Protein AF-A0A016WVK8-F1 (afdb_monomer)

Nearest PDB structures (foldseek):
  2pe4-assembly1_A  TM=9.514E-01  e=2.957E-09  Homo sapiens
  1fcq-assembly1_A  TM=9.866E-01  e=2.660E-08  Apis mellifera
  1fcv-assembly1_A  TM=9.858E-01  e=4.031E-08  Apis mellifera
  2j88-assembly1_A  TM=9.677E-01  e=5.424E-08  Apis mellifera
  2atm-assembly1_A  TM=8.655E-01  e=2.507E-08  Vespula vulgaris

Sequence (133 aa):
MRKTLSILISQHFKNISIYNHLVVVGKQIKEAITDGNFNGIAVIDIEQWRPLYEMNWGEKIVYKKQSVILAQSKYPNLSREEIAAIAEKEFNEASKAFFTKTLEKAIELRPKAHWGLYDFPFCNAGAGNYGGD

Solvent-accessible surface area (backbone atoms only — not comparable to full-atom values): 7824 Å² total; per-residue (Å²): 114,78,48,77,43,72,59,79,67,71,95,59,98,56,96,69,54,66,67,61,51,50,54,52,50,55,51,53,48,50,70,76,48,69,58,62,76,40,61,34,46,35,34,42,39,69,77,83,64,53,68,44,54,87,69,25,52,75,90,32,34,60,57,53,54,50,34,35,53,52,33,38,73,76,44,75,86,60,54,71,68,58,28,48,53,46,17,42,51,53,46,32,53,54,34,48,51,51,56,50,53,49,52,51,53,49,39,72,63,26,69,57,34,47,74,45,54,60,74,64,85,74,74,76,86,44,78,90,49,102,71,71,130

Secondary structure (DSSP, 8-state):
--EEEE----S--S---HHHHHHHHHHHHHHH---TT--SEEEEE--SS-SSGGG--GGGHHHHHHHHHHHHHH-TTS-HHHHHHHHHHHHHHHHHHHHHHHHHHHHHH-TTSEEEETT-S---TTTTSS---

Structure (mmCIF, N/CA/C/O backbone):
data_AF-A0A016WVK8-F1
#
_entry.id   AF-A0A016WVK8-F1
#
loop_
_atom_site.group_PDB
_atom_site.id
_atom_site.type_symbol
_atom_site.label_atom_id
_atom_site.label_alt_id
_atom_site.label_comp_id
_atom_site.label_asym_id
_atom_site.label_entity_id
_atom_site.label_seq_id
_atom_site.pdbx_PDB_ins_code
_atom_site.Cartn_x
_atom_site.Cartn_y
_atom_site.Cartn_z
_atom_site.occupancy
_atom_site.B_iso_or_equiv
_atom_site.auth_seq_id
_atom_site.auth_comp_id
_atom_site.auth_asym_id
_atom_site.auth_atom_id
_atom_site.pdbx_PDB_model_num
ATOM 1 N N . MET A 1 1 ? 9.803 5.750 -23.379 1.00 61.19 1 MET A N 1
ATOM 2 C CA . MET A 1 1 ? 8.334 5.558 -23.483 1.00 61.19 1 MET A CA 1
ATOM 3 C C . MET A 1 1 ? 7.776 5.207 -22.105 1.00 61.19 1 MET A C 1
ATOM 5 O O . MET A 1 1 ? 8.448 4.480 -21.383 1.00 61.19 1 MET A O 1
ATOM 9 N N . ARG A 1 2 ? 6.607 5.744 -21.724 1.00 72.50 2 ARG A N 1
ATOM 10 C CA . ARG A 1 2 ? 5.920 5.480 -20.440 1.00 72.50 2 ARG A CA 1
ATOM 11 C C . ARG A 1 2 ? 5.168 4.146 -20.501 1.00 72.50 2 ARG A C 1
ATOM 13 O O . ARG A 1 2 ? 4.583 3.831 -21.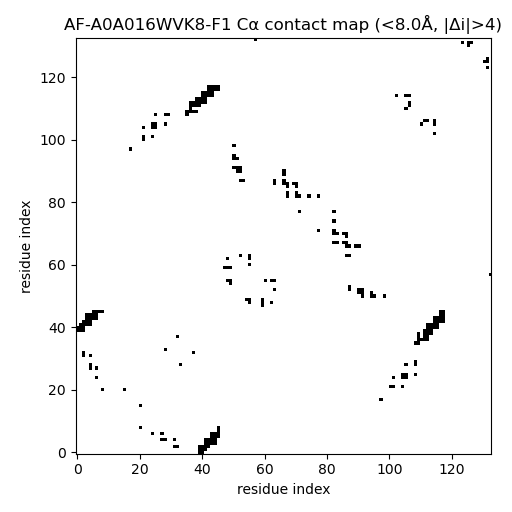535 1.00 72.50 2 ARG A O 1
ATOM 20 N N . LYS A 1 3 ? 5.164 3.387 -19.406 1.00 77.75 3 LYS A N 1
ATOM 21 C CA . LYS A 1 3 ? 4.312 2.206 -19.211 1.00 77.75 3 LYS A CA 1
ATOM 22 C C . LYS A 1 3 ? 3.452 2.427 -17.966 1.00 77.75 3 LYS A C 1
ATOM 24 O O . LYS A 1 3 ? 3.963 2.844 -16.932 1.00 77.75 3 LYS A O 1
ATOM 29 N N . THR A 1 4 ? 2.156 2.172 -18.070 1.00 71.44 4 THR A N 1
ATOM 30 C CA . THR A 1 4 ? 1.229 2.240 -16.933 1.00 71.44 4 THR A CA 1
ATOM 31 C C . THR A 1 4 ? 0.769 0.828 -16.617 1.00 71.44 4 THR A C 1
ATOM 33 O O . THR A 1 4 ? 0.445 0.074 -17.535 1.00 71.44 4 THR A O 1
ATOM 36 N N . LEU A 1 5 ? 0.772 0.474 -15.336 1.00 71.19 5 LEU A N 1
ATOM 37 C CA . LEU A 1 5 ? 0.257 -0.785 -14.833 1.00 71.19 5 LEU A CA 1
ATOM 38 C C . LEU A 1 5 ? -0.827 -0.489 -13.797 1.00 71.19 5 LEU A C 1
ATOM 40 O O . LEU A 1 5 ? -0.524 -0.127 -12.660 1.00 71.19 5 LEU A O 1
ATOM 44 N N . SER A 1 6 ? -2.081 -0.706 -14.181 1.00 68.25 6 SER A N 1
ATOM 45 C CA . SER A 1 6 ? -3.163 -0.822 -13.209 1.00 68.25 6 SER A CA 1
ATOM 46 C C . SER A 1 6 ? -3.029 -2.175 -12.531 1.00 68.25 6 SER A C 1
ATOM 48 O O . SER A 1 6 ? -3.189 -3.228 -13.156 1.00 68.25 6 SER A O 1
ATOM 50 N N . ILE A 1 7 ? -2.661 -2.149 -11.251 1.00 60.72 7 ILE A N 1
ATOM 51 C CA . ILE A 1 7 ? -2.596 -3.366 -10.455 1.00 60.72 7 ILE A CA 1
ATOM 52 C C . ILE A 1 7 ? -4.038 -3.708 -10.117 1.00 60.72 7 ILE A C 1
ATOM 54 O O . ILE A 1 7 ? -4.653 -3.127 -9.224 1.00 60.72 7 ILE A O 1
ATOM 58 N N . LEU A 1 8 ? -4.594 -4.662 -10.860 1.00 52.03 8 LEU A N 1
ATOM 59 C CA . LEU A 1 8 ? -5.876 -5.260 -10.521 1.00 52.03 8 LEU A CA 1
ATOM 60 C C . LEU A 1 8 ? -5.676 -6.107 -9.264 1.00 52.03 8 LEU A C 1
ATOM 62 O O . LEU A 1 8 ? -5.411 -7.308 -9.333 1.00 52.03 8 LEU A O 1
ATOM 66 N N . ILE A 1 9 ? -5.788 -5.462 -8.105 1.00 52.59 9 ILE A N 1
ATOM 67 C CA . ILE A 1 9 ? -6.073 -6.146 -6.852 1.00 52.59 9 ILE A CA 1
ATOM 68 C C . ILE A 1 9 ? -7.444 -6.779 -7.075 1.00 52.59 9 ILE A C 1
ATOM 70 O O . ILE A 1 9 ? -8.420 -6.065 -7.308 1.00 52.59 9 ILE A O 1
ATOM 74 N N . SER A 1 10 ? -7.510 -8.114 -7.090 1.00 40.28 10 SER A N 1
ATOM 75 C CA . SER A 1 10 ? -8.773 -8.861 -7.139 1.00 40.28 10 SER A CA 1
ATOM 76 C C . SER A 1 10 ? -9.795 -8.151 -6.243 1.00 40.28 10 SER A C 1
ATOM 78 O O . SER A 1 10 ? -9.507 -7.930 -5.067 1.00 40.28 10 SER A O 1
ATOM 80 N N . GLN A 1 11 ? -10.942 -7.776 -6.818 1.00 36.34 11 GLN A N 1
ATOM 81 C CA . GLN A 1 11 ? -11.965 -6.836 -6.321 1.00 36.34 11 GLN A CA 1
ATOM 82 C C . GLN A 1 11 ? -12.667 -7.240 -5.008 1.00 36.34 11 GLN A C 1
ATOM 84 O O . GLN A 1 11 ? -13.791 -6.831 -4.721 1.00 36.34 11 GLN A O 1
ATOM 89 N N . HIS A 1 12 ? -12.047 -8.075 -4.188 1.00 37.44 12 HIS A N 1
ATOM 90 C CA . HIS A 1 12 ? -12.607 -8.578 -2.954 1.00 37.44 12 HIS A CA 1
ATOM 91 C C . HIS A 1 12 ? -11.669 -8.205 -1.820 1.00 37.44 12 HIS A C 1
ATOM 93 O O . HIS A 1 12 ? -10.587 -8.771 -1.679 1.00 37.44 12 HIS A O 1
ATOM 99 N N . PHE A 1 13 ? -12.121 -7.246 -1.009 1.00 43.56 13 PHE A N 1
ATOM 100 C CA . PHE A 1 13 ? -11.557 -6.889 0.289 1.00 43.56 13 PHE A CA 1
ATOM 101 C C . PHE A 1 13 ? -11.691 -8.080 1.250 1.00 43.56 13 PHE A C 1
ATOM 103 O O . PHE A 1 13 ? -12.515 -8.108 2.159 1.00 43.56 13 PHE A O 1
ATOM 110 N N . LYS A 1 14 ? -10.930 -9.136 0.983 1.00 46.03 14 LYS A N 1
ATOM 111 C CA . LYS A 1 14 ? -10.639 -10.204 1.927 1.00 46.03 14 LYS A CA 1
ATOM 112 C C . LYS A 1 14 ? -9.215 -9.984 2.407 1.00 46.03 14 LYS A C 1
ATOM 114 O O . LYS A 1 14 ? -8.417 -9.357 1.719 1.00 46.03 14 LYS A O 1
ATOM 119 N N . ASN A 1 15 ? -8.926 -10.485 3.598 1.00 62.47 15 ASN A N 1
ATOM 120 C CA . ASN A 1 15 ? -7.620 -10.464 4.244 1.00 62.47 15 ASN A CA 1
ATOM 121 C C . ASN A 1 15 ? -6.607 -11.248 3.372 1.00 62.47 15 ASN A C 1
ATOM 123 O O . ASN A 1 15 ? -6.352 -12.431 3.596 1.00 62.47 15 ASN A O 1
ATOM 127 N N . ILE A 1 16 ? -6.155 -10.644 2.269 1.00 67.25 16 ILE A N 1
ATOM 128 C CA . ILE A 1 16 ? -5.319 -11.281 1.254 1.00 67.25 16 ILE A CA 1
ATOM 129 C C . ILE A 1 16 ? -3.906 -11.341 1.813 1.00 67.25 16 ILE A C 1
ATOM 131 O O . ILE A 1 16 ? -3.327 -10.330 2.205 1.00 67.25 16 ILE A O 1
ATOM 135 N N . SER A 1 17 ? -3.336 -12.543 1.820 1.00 85.44 17 SER A N 1
ATOM 136 C CA . SER A 1 17 ? -1.926 -12.725 2.140 1.00 85.44 17 SER A CA 1
ATOM 137 C C . SER A 1 17 ? -1.066 -11.869 1.211 1.00 85.44 17 SER A C 1
ATOM 139 O O . SER A 1 17 ? -1.156 -11.992 -0.016 1.00 85.44 17 SER A O 1
ATOM 141 N N . ILE A 1 18 ? -0.189 -11.052 1.799 1.00 88.69 18 ILE A N 1
ATOM 142 C CA . ILE A 1 18 ? 0.769 -10.231 1.053 1.00 88.69 18 ILE A CA 1
ATOM 143 C C . ILE A 1 18 ? 1.606 -11.080 0.087 1.00 88.69 18 ILE A C 1
ATOM 145 O O . ILE A 1 18 ? 1.904 -10.642 -1.016 1.00 88.69 18 ILE A O 1
ATOM 149 N N . TYR A 1 19 ? 1.911 -12.330 0.444 1.00 91.19 19 TYR A N 1
ATOM 150 C CA . TYR A 1 19 ? 2.626 -13.254 -0.432 1.00 91.19 19 TYR A CA 1
ATOM 151 C C . TYR A 1 19 ? 1.873 -13.501 -1.748 1.00 91.19 19 TYR A C 1
ATOM 153 O O . TYR A 1 19 ? 2.439 -13.324 -2.826 1.00 91.19 19 TYR A O 1
ATOM 161 N N . ASN A 1 20 ? 0.583 -13.843 -1.670 1.00 90.19 20 ASN A N 1
ATOM 162 C CA . ASN A 1 20 ? -0.239 -14.113 -2.854 1.00 90.19 20 ASN A CA 1
ATOM 163 C C . ASN A 1 20 ? -0.380 -12.864 -3.728 1.00 90.19 20 ASN A C 1
ATOM 165 O O . ASN A 1 20 ? -0.289 -12.952 -4.952 1.00 90.19 20 ASN A O 1
ATOM 169 N N . HIS A 1 21 ? -0.549 -11.699 -3.098 1.00 89.44 21 HIS A N 1
ATOM 170 C CA . HIS A 1 21 ? -0.556 -10.416 -3.796 1.00 89.44 21 HIS A CA 1
ATOM 171 C C . HIS A 1 21 ? 0.736 -10.198 -4.594 1.00 89.44 21 HIS A C 1
ATOM 173 O O . HIS A 1 21 ? 0.684 -9.945 -5.795 1.00 89.44 21 HIS A O 1
ATOM 179 N N . LEU A 1 22 ? 1.903 -10.381 -3.970 1.00 93.38 22 LEU A N 1
ATOM 180 C CA . LEU A 1 22 ? 3.194 -10.178 -4.636 1.00 93.38 22 LEU A CA 1
ATOM 181 C C . LEU A 1 22 ? 3.450 -11.168 -5.780 1.00 93.38 22 LEU A C 1
ATOM 183 O O . LEU A 1 22 ? 4.123 -10.809 -6.748 1.00 93.38 22 LEU A O 1
ATOM 187 N N . VAL A 1 23 ? 2.905 -12.388 -5.708 1.00 94.19 23 VAL A N 1
ATOM 188 C CA . VAL A 1 23 ? 2.938 -13.344 -6.828 1.00 94.19 23 VAL A CA 1
ATOM 189 C C . VAL A 1 23 ? 2.156 -12.797 -8.025 1.00 94.19 23 VAL A C 1
ATOM 191 O O . VAL A 1 23 ? 2.673 -12.795 -9.145 1.00 94.19 23 VAL A O 1
ATOM 194 N N . VAL A 1 24 ? 0.942 -12.286 -7.796 1.00 92.19 24 VAL A N 1
ATOM 195 C CA . VAL A 1 24 ? 0.095 -11.708 -8.853 1.00 92.19 24 VAL A CA 1
ATOM 196 C C . VAL A 1 24 ? 0.730 -10.449 -9.439 1.00 92.19 24 VAL A C 1
ATOM 198 O O . VAL A 1 24 ? 0.875 -10.357 -10.657 1.00 92.19 24 VAL A O 1
ATOM 201 N N . VAL A 1 25 ? 1.187 -9.523 -8.593 1.00 92.75 25 VAL A N 1
ATOM 202 C CA . VAL A 1 25 ? 1.891 -8.305 -9.027 1.00 92.75 25 VAL A CA 1
ATOM 203 C C . VAL A 1 25 ? 3.129 -8.652 -9.843 1.00 92.75 25 VAL A C 1
ATOM 205 O O . VAL A 1 25 ? 3.351 -8.089 -10.913 1.00 92.75 25 VAL A O 1
ATOM 208 N N . GLY A 1 26 ? 3.926 -9.619 -9.381 1.00 95.75 26 GLY A N 1
ATOM 209 C CA . GLY A 1 26 ? 5.125 -10.041 -10.094 1.00 95.75 26 GLY A CA 1
ATOM 210 C C . GLY A 1 26 ? 4.823 -10.597 -11.486 1.00 95.75 26 GLY A C 1
ATOM 211 O O . GLY A 1 26 ? 5.577 -10.334 -12.425 1.00 95.75 26 GLY A O 1
ATOM 212 N N . LYS A 1 27 ? 3.711 -11.325 -11.642 1.00 95.19 27 LYS A N 1
ATOM 213 C CA . LYS A 1 27 ? 3.222 -11.787 -12.948 1.00 95.19 27 LYS A CA 1
ATOM 214 C C . LYS A 1 27 ? 2.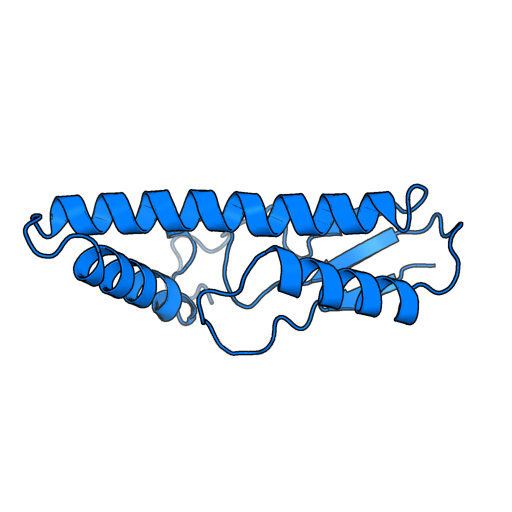789 -10.607 -13.827 1.00 95.19 27 LYS A C 1
ATOM 216 O O . LYS A 1 27 ? 3.307 -10.470 -14.932 1.00 95.19 27 LYS A O 1
ATOM 221 N N . GLN A 1 28 ? 1.938 -9.721 -13.310 1.00 94.12 28 GLN A N 1
ATOM 222 C CA . GLN A 1 28 ? 1.427 -8.551 -14.037 1.00 94.12 28 GLN A CA 1
ATOM 223 C C . GLN A 1 28 ? 2.552 -7.629 -14.539 1.00 94.12 28 GLN A C 1
ATOM 225 O O . GLN A 1 28 ? 2.529 -7.185 -15.685 1.00 94.12 28 GLN A O 1
ATOM 230 N N . ILE A 1 29 ? 3.585 -7.385 -13.723 1.00 95.31 29 ILE A N 1
ATOM 231 C CA . ILE A 1 29 ? 4.747 -6.572 -14.122 1.00 95.31 29 ILE A CA 1
ATOM 232 C C . ILE A 1 29 ? 5.519 -7.231 -15.267 1.00 95.31 29 ILE A C 1
ATOM 234 O O . ILE A 1 29 ? 5.902 -6.552 -16.221 1.00 95.31 29 ILE A O 1
ATOM 238 N N . LYS A 1 30 ? 5.751 -8.548 -15.188 1.00 96.00 30 LYS A N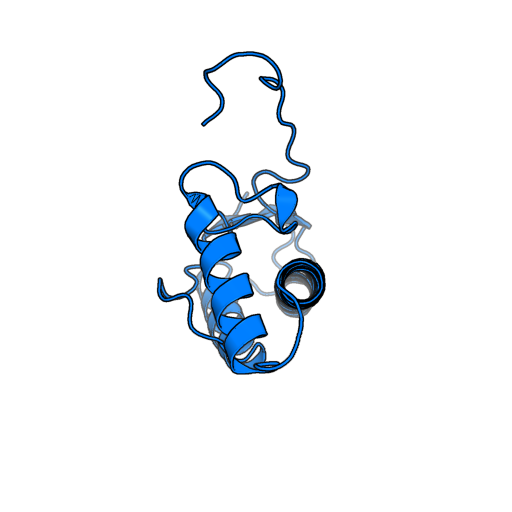 1
ATOM 239 C CA . LYS A 1 30 ? 6.468 -9.290 -16.235 1.00 96.00 30 LYS A CA 1
ATOM 240 C C . LYS A 1 30 ? 5.710 -9.292 -17.562 1.00 96.00 30 LYS A C 1
ATOM 242 O O . LYS A 1 30 ? 6.351 -9.222 -18.606 1.00 96.00 30 LYS A O 1
ATOM 247 N N . GLU A 1 31 ? 4.382 -9.340 -17.509 1.00 94.31 31 GLU A N 1
ATOM 248 C CA . GLU A 1 31 ? 3.508 -9.292 -18.684 1.00 94.31 31 GLU A CA 1
ATOM 249 C C . GLU A 1 31 ? 3.445 -7.886 -19.302 1.00 94.31 31 GLU A C 1
ATOM 251 O O . GLU A 1 31 ? 3.566 -7.741 -20.516 1.00 94.31 31 GLU A O 1
ATOM 256 N N . ALA A 1 32 ? 3.315 -6.835 -18.487 1.00 93.88 32 ALA A N 1
ATOM 257 C CA . ALA A 1 32 ? 3.169 -5.463 -18.984 1.00 93.88 32 ALA A CA 1
ATOM 258 C C . ALA A 1 32 ? 4.490 -4.818 -19.442 1.00 93.88 32 ALA A C 1
ATOM 260 O O . ALA A 1 32 ? 4.514 -4.008 -20.378 1.00 93.88 32 ALA A O 1
ATOM 261 N N . ILE A 1 33 ? 5.597 -5.154 -18.773 1.00 94.81 33 ILE A N 1
ATOM 262 C CA . ILE A 1 33 ? 6.934 -4.618 -19.040 1.00 94.81 33 ILE A CA 1
ATOM 263 C C . ILE A 1 33 ? 7.845 -5.796 -19.369 1.00 94.81 33 ILE A C 1
ATOM 265 O O . ILE A 1 33 ? 8.623 -6.232 -18.532 1.00 94.81 33 ILE A O 1
ATOM 269 N N . THR A 1 34 ? 7.750 -6.347 -20.574 1.00 95.56 34 THR A N 1
ATOM 270 C CA . THR A 1 34 ? 8.498 -7.559 -20.960 1.00 95.56 34 THR A CA 1
ATOM 271 C C . THR A 1 34 ? 10.019 -7.368 -20.956 1.00 95.56 34 THR A C 1
ATOM 273 O O . THR A 1 34 ? 10.750 -8.301 -20.630 1.00 95.56 34 THR A O 1
ATOM 276 N N . ASP A 1 35 ? 10.501 -6.156 -21.243 1.00 96.25 35 ASP A N 1
ATOM 277 C CA . ASP A 1 35 ? 11.922 -5.810 -21.174 1.00 96.25 35 ASP A CA 1
ATOM 278 C C . ASP A 1 35 ? 12.407 -5.707 -19.717 1.00 96.25 35 ASP A C 1
ATOM 280 O O . ASP A 1 35 ? 12.029 -4.798 -18.974 1.00 96.25 35 ASP A O 1
ATOM 284 N N . GLY A 1 36 ? 13.283 -6.631 -19.311 1.00 95.81 36 GLY A N 1
ATOM 285 C CA . GLY A 1 36 ? 13.917 -6.627 -17.989 1.00 95.81 36 GLY A CA 1
ATOM 286 C C . GLY A 1 36 ? 14.863 -5.443 -17.748 1.00 95.81 36 GLY A C 1
ATOM 287 O O . GLY A 1 36 ? 15.117 -5.096 -16.598 1.00 95.81 36 GLY A O 1
ATOM 288 N N . ASN A 1 37 ? 15.351 -4.797 -18.811 1.00 96.75 37 ASN A N 1
ATOM 289 C CA . ASN A 1 37 ? 16.222 -3.622 -18.756 1.00 96.75 37 ASN A CA 1
ATOM 290 C C . ASN A 1 37 ? 15.471 -2.295 -18.911 1.00 96.75 37 ASN A C 1
ATOM 292 O O . ASN A 1 37 ? 16.123 -1.253 -19.021 1.00 96.75 37 ASN A O 1
ATOM 296 N N . PHE A 1 38 ? 14.134 -2.320 -18.893 1.00 97.12 38 PHE A N 1
ATOM 297 C CA . PHE A 1 38 ? 13.309 -1.128 -19.043 1.00 97.12 38 PHE A CA 1
ATOM 298 C C . PHE A 1 38 ? 13.763 -0.010 -18.093 1.00 97.12 38 PHE A C 1
ATOM 300 O O . PHE A 1 38 ? 13.798 -0.191 -16.876 1.00 97.12 38 PHE A O 1
ATOM 307 N N . ASN A 1 39 ? 14.096 1.146 -18.669 1.00 97.31 39 ASN A N 1
ATOM 308 C CA . ASN A 1 39 ? 14.602 2.329 -17.969 1.00 97.31 39 ASN A CA 1
ATOM 309 C C . ASN A 1 39 ? 13.676 3.552 -18.103 1.00 97.31 39 ASN A C 1
ATOM 311 O O . ASN A 1 39 ? 14.089 4.691 -17.904 1.00 97.31 39 ASN A O 1
ATOM 315 N N . GLY A 1 40 ? 12.425 3.324 -18.507 1.00 95.50 40 GLY A N 1
ATOM 316 C CA . GLY A 1 40 ? 11.418 4.372 -18.624 1.00 95.50 40 GLY A CA 1
ATOM 317 C C . GLY A 1 40 ? 10.636 4.590 -17.330 1.00 95.50 40 GLY A C 1
ATOM 318 O O . GLY A 1 40 ? 10.911 3.994 -16.290 1.00 95.50 40 GLY A O 1
ATOM 319 N N . ILE A 1 41 ? 9.610 5.434 -17.422 1.00 96.38 41 ILE A N 1
ATOM 320 C CA . ILE A 1 41 ? 8.665 5.686 -16.330 1.00 96.38 41 ILE A CA 1
ATOM 321 C C . ILE A 1 41 ? 7.648 4.545 -16.274 1.00 96.38 41 ILE A C 1
ATOM 323 O O . ILE A 1 41 ? 7.000 4.250 -17.288 1.00 96.38 41 ILE A O 1
ATOM 327 N N . ALA A 1 42 ? 7.496 3.950 -15.094 1.00 95.56 42 ALA A N 1
ATOM 328 C CA . ALA A 1 42 ? 6.497 2.939 -14.789 1.00 95.56 42 ALA A CA 1
ATOM 329 C C . ALA A 1 42 ? 5.581 3.434 -13.662 1.00 95.56 42 ALA A C 1
ATOM 331 O O . ALA A 1 42 ? 6.052 3.847 -12.604 1.00 95.56 42 ALA A O 1
ATOM 332 N N . VAL A 1 43 ? 4.269 3.413 -13.891 1.00 94.81 43 VAL A N 1
ATOM 333 C CA . VAL A 1 43 ? 3.284 3.908 -12.917 1.00 94.81 43 VAL A CA 1
ATOM 334 C C . VAL A 1 43 ? 2.453 2.747 -12.394 1.00 94.81 43 VAL A C 1
ATOM 336 O O . VAL A 1 43 ? 1.857 2.027 -13.193 1.00 94.81 43 VAL A O 1
ATOM 339 N N . ILE A 1 44 ? 2.431 2.584 -11.072 1.00 93.25 44 ILE A N 1
ATOM 340 C CA . ILE A 1 44 ? 1.528 1.686 -10.356 1.00 93.25 44 ILE A CA 1
ATOM 341 C C . ILE A 1 44 ? 0.267 2.463 -10.009 1.00 93.25 44 ILE A C 1
ATOM 343 O O . ILE A 1 44 ? 0.330 3.522 -9.388 1.00 93.25 44 ILE A O 1
ATOM 347 N N . ASP A 1 45 ? -0.866 1.906 -10.391 1.00 91.50 45 ASP A N 1
ATOM 348 C CA . ASP A 1 45 ? -2.166 2.529 -10.226 1.00 91.50 45 ASP A CA 1
ATOM 349 C C . ASP A 1 45 ? -3.040 1.657 -9.304 1.00 91.50 45 ASP A C 1
ATOM 351 O O . ASP A 1 45 ? -3.437 0.544 -9.667 1.00 91.50 45 ASP A O 1
ATOM 355 N N . ILE A 1 46 ? -3.195 2.118 -8.052 1.00 89.19 46 ILE A N 1
ATOM 356 C CA . ILE A 1 46 ? -3.941 1.479 -6.954 1.00 89.19 46 ILE A CA 1
ATOM 357 C C . ILE A 1 46 ? -4.913 2.522 -6.398 1.00 89.19 46 ILE A C 1
ATOM 359 O O . ILE A 1 46 ? -4.525 3.379 -5.606 1.00 89.19 46 ILE A O 1
ATOM 363 N N . GLU A 1 47 ? -6.178 2.428 -6.794 1.00 88.50 47 GLU A N 1
ATOM 364 C CA . GLU A 1 47 ? -7.183 3.461 -6.503 1.00 88.50 47 GLU A CA 1
ATOM 365 C C . GLU A 1 47 ? -8.315 2.969 -5.609 1.00 88.50 47 GLU A C 1
ATOM 367 O O . GLU A 1 47 ? -9.149 3.758 -5.173 1.00 88.50 47 GLU A O 1
ATOM 372 N N . GLN A 1 48 ? -8.397 1.665 -5.336 1.00 87.69 48 GLN A N 1
ATOM 373 C CA . GLN A 1 48 ? -9.533 1.078 -4.628 1.00 87.69 48 GLN A CA 1
ATOM 374 C C . GLN A 1 48 ? -9.678 1.709 -3.236 1.00 87.69 48 GLN A C 1
ATOM 376 O O . GLN A 1 48 ? -10.762 2.173 -2.882 1.00 87.69 48 GLN A O 1
ATOM 381 N N . TRP A 1 49 ? -8.570 1.843 -2.507 1.00 90.06 49 TRP A N 1
ATOM 382 C CA . TRP A 1 49 ? -8.497 2.416 -1.164 1.00 90.06 49 TRP A CA 1
ATOM 383 C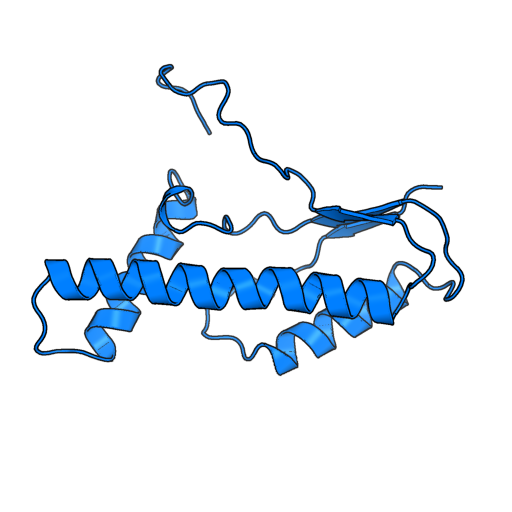 C . TRP A 1 49 ? -7.237 3.287 -1.005 1.00 90.06 49 TRP A C 1
ATOM 385 O O . TRP A 1 49 ? -6.275 3.136 -1.756 1.00 90.06 49 TRP A O 1
ATOM 395 N N . ARG A 1 50 ? -7.243 4.220 -0.043 1.00 91.50 50 ARG A N 1
ATOM 396 C CA . ARG A 1 50 ? -6.133 5.162 0.202 1.00 91.50 50 ARG A CA 1
ATOM 397 C C . ARG A 1 50 ? -5.207 4.683 1.328 1.00 91.50 50 ARG A C 1
ATOM 399 O O . ARG A 1 50 ? -5.713 4.125 2.301 1.00 91.50 50 ARG A O 1
ATOM 406 N N . PRO A 1 51 ? -3.888 4.960 1.275 1.00 91.38 51 PRO A N 1
ATOM 407 C CA . PRO A 1 51 ? -2.919 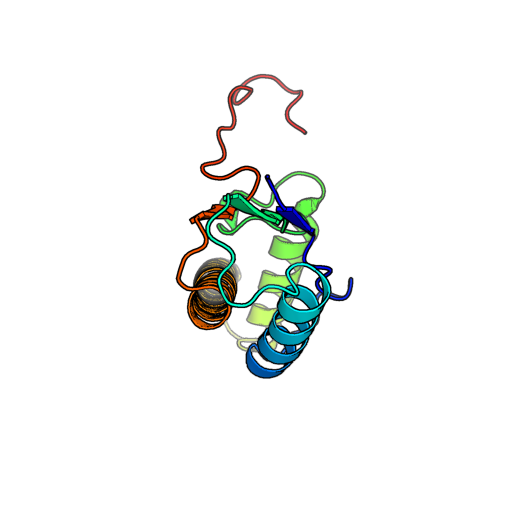4.426 2.227 1.00 91.38 51 PRO A CA 1
ATOM 408 C C . PRO A 1 51 ? -3.181 4.751 3.696 1.00 91.38 51 PRO A C 1
ATOM 410 O O . PRO A 1 51 ? -2.796 3.970 4.563 1.00 91.38 51 PRO A O 1
ATOM 413 N N . LEU A 1 52 ? -3.807 5.890 3.988 1.00 94.56 52 LEU A N 1
ATOM 414 C CA . LEU A 1 52 ? -4.136 6.284 5.352 1.00 94.56 52 LEU A CA 1
ATOM 415 C C . LEU A 1 52 ? -5.620 6.064 5.619 1.00 94.56 52 LEU A C 1
ATOM 417 O O . LEU A 1 52 ? -6.470 6.501 4.842 1.00 94.56 52 LEU A O 1
ATOM 421 N N . TYR A 1 53 ? -5.922 5.427 6.746 1.00 95.31 53 TYR A N 1
ATOM 422 C CA . TYR A 1 53 ? -7.272 5.132 7.219 1.00 95.31 53 TYR A CA 1
ATOM 423 C C . TYR A 1 53 ? -8.188 6.359 7.145 1.00 95.31 53 TYR A C 1
ATOM 425 O O . TYR A 1 53 ? -9.279 6.288 6.579 1.00 95.31 53 TYR A O 1
ATOM 433 N N . GLU A 1 54 ? -7.707 7.512 7.611 1.00 94.69 54 GLU A N 1
ATOM 434 C CA . GLU A 1 54 ? -8.473 8.760 7.627 1.00 94.69 54 GLU A CA 1
ATOM 435 C C . GLU A 1 54 ? -8.823 9.310 6.240 1.00 94.69 54 GLU A C 1
ATOM 437 O O . GLU A 1 54 ? -9.858 9.947 6.078 1.00 94.69 54 GLU A O 1
ATOM 442 N N . MET A 1 55 ? -8.043 8.986 5.206 1.00 92.75 55 MET A N 1
ATOM 443 C CA . MET A 1 55 ? -8.305 9.446 3.836 1.00 92.75 55 MET A CA 1
ATOM 444 C C . MET A 1 55 ? -9.374 8.606 3.116 1.00 92.75 55 MET A C 1
ATOM 446 O O . MET A 1 55 ? -9.792 8.929 2.001 1.00 92.75 55 MET A O 1
ATOM 450 N N . ASN A 1 56 ? -9.833 7.506 3.717 1.00 93.00 56 ASN A N 1
ATOM 451 C CA . ASN A 1 56 ? -10.851 6.627 3.139 1.00 93.00 56 ASN A CA 1
ATOM 452 C C . ASN A 1 56 ? -12.276 7.136 3.426 1.00 93.00 56 ASN A C 1
ATOM 454 O O . ASN A 1 56 ? -13.098 6.440 4.018 1.00 93.00 56 ASN A O 1
ATOM 458 N N . TRP A 1 57 ? -12.562 8.369 3.016 1.00 90.31 57 TRP A N 1
ATOM 459 C CA . TRP A 1 57 ? -13.892 8.988 3.021 1.00 90.31 57 TRP A CA 1
ATOM 460 C C . TRP A 1 57 ? -14.673 8.721 1.719 1.00 90.31 57 TRP A C 1
ATOM 462 O O . TRP A 1 57 ? -14.187 8.018 0.828 1.00 90.31 57 TRP A O 1
ATOM 472 N N . GLY A 1 58 ? -15.891 9.266 1.611 1.00 89.81 58 GLY A N 1
ATOM 473 C CA . GLY A 1 58 ? -16.762 9.084 0.445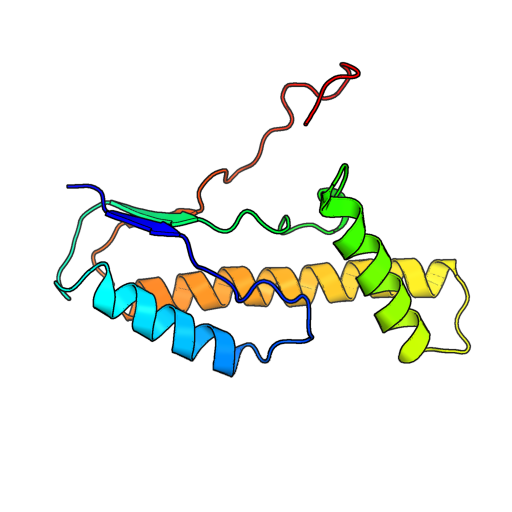 1.00 89.81 58 GLY A CA 1
ATOM 474 C C . GLY A 1 58 ? -17.111 7.611 0.227 1.00 89.81 58 GLY A C 1
ATOM 475 O O . GLY A 1 58 ? -17.376 6.876 1.182 1.00 89.81 58 GLY A O 1
ATOM 476 N N . GLU A 1 59 ? -17.038 7.144 -1.017 1.00 90.31 59 GLU A N 1
ATOM 477 C CA . GLU A 1 59 ? -17.287 5.736 -1.362 1.00 90.31 59 GLU A CA 1
ATOM 478 C C . GLU A 1 59 ? -16.296 4.763 -0.693 1.00 90.31 59 GLU A C 1
ATOM 480 O O . GLU A 1 59 ? -16.609 3.593 -0.463 1.00 90.31 59 GLU A O 1
ATOM 485 N N . LYS A 1 60 ? -15.114 5.248 -0.286 1.00 91.88 60 LYS A N 1
ATOM 486 C CA . LYS A 1 60 ? -14.064 4.444 0.361 1.00 91.88 60 LYS A CA 1
ATOM 487 C C . LYS A 1 60 ? -14.311 4.219 1.858 1.00 91.88 60 LYS A C 1
ATOM 489 O O . LYS A 1 60 ? -13.591 3.444 2.489 1.00 91.88 60 LYS A O 1
ATOM 494 N N . ILE A 1 61 ? -15.381 4.787 2.426 1.00 95.12 61 ILE A N 1
ATOM 495 C CA . ILE A 1 61 ? -15.776 4.582 3.833 1.00 95.12 61 ILE A CA 1
ATOM 496 C C . ILE A 1 61 ? -15.996 3.105 4.187 1.00 95.12 61 ILE A C 1
ATOM 498 O O . ILE A 1 61 ? -15.889 2.712 5.351 1.00 95.12 61 ILE A O 1
ATOM 502 N N . VAL A 1 62 ? -16.288 2.265 3.187 1.00 94.44 62 VAL A N 1
ATOM 503 C CA . VAL A 1 62 ? -16.432 0.814 3.352 1.00 94.44 62 VAL A CA 1
ATOM 504 C C . VAL A 1 62 ? -15.185 0.179 3.971 1.00 94.44 62 VAL A C 1
ATOM 506 O O . VAL A 1 62 ? -15.321 -0.694 4.825 1.00 94.44 62 VAL A O 1
ATOM 509 N N . TYR A 1 63 ? -13.986 0.664 3.639 1.00 93.75 63 TYR A N 1
ATOM 510 C CA . TYR A 1 63 ? -12.736 0.137 4.184 1.00 93.75 63 TYR A CA 1
ATOM 511 C C . TYR A 1 63 ? -12.595 0.450 5.673 1.00 93.75 63 TYR A C 1
ATOM 513 O O . TYR A 1 63 ? -12.243 -0.439 6.445 1.00 93.75 63 TYR A O 1
ATOM 521 N N . LYS A 1 64 ? -12.990 1.658 6.105 1.00 95.88 64 LYS A N 1
ATOM 522 C CA . LYS A 1 64 ? -13.020 2.015 7.533 1.00 95.88 64 LYS A CA 1
ATOM 523 C C . LYS A 1 64 ? -13.983 1.108 8.308 1.00 95.88 64 LYS A C 1
ATOM 525 O O . LYS A 1 64 ? -13.619 0.536 9.333 1.00 95.88 64 LYS A O 1
ATOM 530 N N . LYS A 1 65 ? -15.198 0.908 7.777 1.00 96.31 65 LYS A N 1
ATOM 531 C CA . LYS A 1 65 ? -16.222 0.041 8.394 1.00 96.31 65 LYS A CA 1
ATOM 532 C C . LYS A 1 65 ? -15.744 -1.405 8.534 1.00 96.31 65 LYS A C 1
ATOM 534 O O . LYS A 1 65 ? -15.932 -2.006 9.588 1.00 96.31 65 LYS A O 1
ATOM 539 N N . GLN A 1 66 ? -15.121 -1.957 7.495 1.00 95.38 66 GLN A N 1
ATOM 540 C CA . GLN A 1 66 ? -14.626 -3.333 7.529 1.00 95.38 66 GLN A CA 1
ATOM 541 C C . GLN A 1 66 ? -13.441 -3.507 8.488 1.00 95.38 66 GLN A C 1
ATOM 543 O O . GLN A 1 66 ? -13.389 -4.520 9.183 1.00 95.38 66 GLN A O 1
ATOM 548 N N . SER A 1 67 ? -12.545 -2.521 8.609 1.00 95.62 67 SER A N 1
ATOM 549 C CA . SER A 1 67 ? -11.472 -2.552 9.615 1.00 95.62 67 SER A CA 1
ATOM 550 C C . SER A 1 67 ? -12.021 -2.601 11.043 1.00 95.62 67 SER A C 1
ATOM 552 O O . SER A 1 67 ? -11.533 -3.380 11.857 1.00 95.62 67 SER A O 1
ATOM 554 N N . VAL A 1 68 ? -13.076 -1.832 11.341 1.00 97.25 68 VAL A N 1
ATOM 555 C CA . VAL A 1 68 ? -13.746 -1.856 12.655 1.00 97.25 68 VAL A CA 1
ATOM 556 C C . VAL A 1 68 ? -14.395 -3.214 12.929 1.00 97.25 68 VAL A C 1
ATOM 558 O O . VAL A 1 68 ? -14.212 -3.766 14.011 1.00 97.25 68 VAL A O 1
ATOM 561 N N . ILE A 1 69 ? -15.107 -3.788 11.952 1.00 96.50 69 ILE A N 1
ATOM 562 C CA . ILE A 1 69 ? -15.715 -5.126 12.081 1.00 96.50 69 ILE A CA 1
ATOM 563 C C . ILE A 1 69 ? -14.636 -6.184 12.350 1.00 96.50 69 ILE A C 1
ATOM 565 O O . ILE A 1 69 ? -14.796 -7.030 13.231 1.00 96.50 69 ILE A O 1
ATOM 569 N N . LEU A 1 70 ? -13.519 -6.118 11.620 1.00 94.62 70 LEU A N 1
ATOM 570 C CA . LEU A 1 70 ? -12.398 -7.032 11.804 1.00 94.62 70 LEU A CA 1
ATOM 571 C C . LEU A 1 70 ? -11.779 -6.886 13.201 1.00 94.62 70 LEU A C 1
ATOM 573 O O . LEU A 1 70 ? -11.596 -7.896 13.879 1.00 94.62 70 LEU A O 1
ATOM 577 N N . ALA A 1 71 ? -11.510 -5.661 13.656 1.00 96.25 71 ALA A N 1
ATOM 578 C CA . ALA A 1 71 ? -10.974 -5.406 14.992 1.00 96.25 71 ALA A CA 1
ATOM 579 C C . ALA A 1 71 ? -11.926 -5.918 16.087 1.00 96.25 71 ALA A C 1
ATOM 581 O O . ALA A 1 71 ? -11.495 -6.650 16.975 1.00 96.25 71 ALA A O 1
ATOM 582 N N . GLN A 1 72 ? -13.231 -5.643 15.979 1.00 97.06 72 GLN A N 1
ATOM 583 C CA . GLN A 1 72 ? -14.236 -6.136 16.928 1.00 97.06 72 GLN A CA 1
ATOM 584 C C . GLN A 1 72 ? -14.266 -7.669 16.996 1.00 97.06 72 GLN A C 1
ATOM 586 O O . GLN A 1 72 ? -14.398 -8.235 18.078 1.00 97.06 72 GLN A O 1
ATOM 591 N N . SER A 1 73 ? -14.118 -8.348 15.852 1.00 96.31 73 SER A N 1
ATOM 592 C CA . SER A 1 73 ? -14.097 -9.816 15.804 1.00 96.31 73 SER A CA 1
ATOM 593 C C . SER A 1 73 ? -12.873 -10.424 16.498 1.00 96.31 73 SER A C 1
ATOM 595 O O . SER A 1 73 ? -12.967 -11.512 17.060 1.00 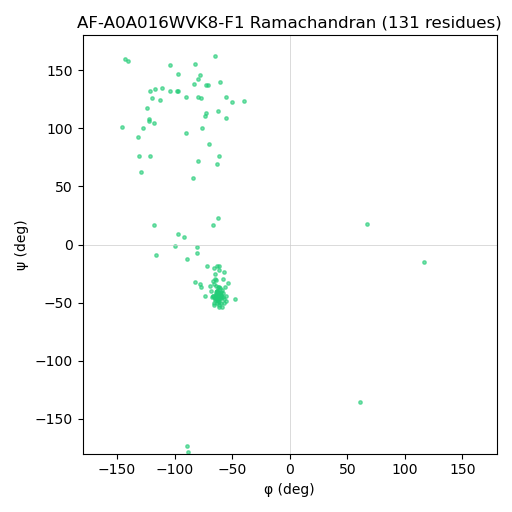96.31 73 SER A O 1
ATOM 597 N N . LYS A 1 74 ? -11.734 -9.717 16.485 1.00 95.19 74 LYS A N 1
ATOM 598 C CA . LYS A 1 74 ? -10.493 -10.135 17.153 1.00 95.19 74 LYS A CA 1
ATOM 599 C C . LYS A 1 74 ? -10.486 -9.799 18.646 1.00 95.19 74 LYS A C 1
ATOM 601 O O . LYS A 1 74 ? -9.885 -10.533 19.426 1.00 95.19 74 LYS A O 1
ATOM 606 N N . TYR A 1 75 ? -11.134 -8.701 19.036 1.00 95.94 75 TYR A N 1
ATOM 607 C CA . TYR A 1 75 ? -11.068 -8.136 20.385 1.00 95.94 75 TYR A CA 1
ATOM 608 C C . TYR A 1 75 ? -12.473 -7.865 20.965 1.00 95.94 75 TYR A C 1
ATOM 610 O O . TYR A 1 75 ? -12.812 -6.721 21.259 1.00 95.94 75 TYR A O 1
ATOM 618 N N . PRO A 1 76 ? -13.315 -8.897 21.166 1.00 95.38 76 PRO A N 1
ATOM 619 C CA . PRO A 1 76 ? -14.749 -8.722 21.432 1.00 95.38 76 PRO A CA 1
ATOM 620 C C . PRO A 1 76 ? -15.093 -7.976 22.732 1.00 95.38 76 PRO A C 1
ATOM 622 O O . PRO A 1 76 ? -16.211 -7.487 22.857 1.00 95.38 76 PRO A O 1
ATOM 625 N N . ASN A 1 77 ? -14.154 -7.880 23.678 1.00 97.31 77 ASN A N 1
ATOM 626 C CA . ASN A 1 77 ? -14.376 -7.311 25.012 1.00 97.31 77 ASN A CA 1
ATOM 627 C C . ASN A 1 77 ? -13.894 -5.857 25.165 1.00 97.31 77 ASN A C 1
ATOM 629 O O . ASN A 1 77 ? -14.006 -5.308 26.258 1.00 97.31 77 ASN A O 1
ATOM 633 N N . LEU A 1 78 ? -13.310 -5.257 24.124 1.00 97.56 78 LEU A N 1
ATOM 634 C CA . LEU A 1 78 ? -12.819 -3.879 24.183 1.00 97.56 78 LEU A CA 1
ATOM 635 C C . LEU A 1 78 ? -13.941 -2.866 23.944 1.00 97.56 78 LEU A C 1
ATOM 637 O O . LEU A 1 78 ? -14.952 -3.165 23.302 1.00 97.56 78 LEU A O 1
ATOM 641 N N . SER A 1 79 ? -13.742 -1.652 24.456 1.00 98.19 79 SER A N 1
ATOM 642 C CA . SER A 1 79 ? -14.634 -0.522 24.206 1.00 98.19 79 SER A CA 1
ATOM 643 C C . SER A 1 79 ? -14.630 -0.118 22.732 1.00 98.19 79 SER A C 1
ATOM 645 O O . SER A 1 79 ? -13.722 -0.436 21.959 1.00 98.19 79 SER A O 1
ATOM 647 N N . ARG A 1 80 ? -15.652 0.637 22.328 1.00 97.00 80 ARG A N 1
ATOM 648 C CA . ARG A 1 80 ? -15.782 1.112 20.948 1.00 97.00 80 ARG A CA 1
ATOM 649 C C . ARG A 1 80 ? -14.604 2.000 20.541 1.00 97.00 80 ARG A C 1
ATOM 651 O O . ARG A 1 80 ? -14.153 1.934 19.399 1.00 97.00 80 ARG A O 1
ATOM 658 N N . GLU A 1 81 ? -14.124 2.819 21.466 1.00 97.81 81 GLU A N 1
ATOM 659 C CA . GLU A 1 81 ? -13.010 3.744 21.285 1.00 97.81 81 GLU A CA 1
ATOM 660 C C . GLU A 1 81 ? -11.698 2.980 21.066 1.00 97.81 81 GLU A C 1
ATOM 662 O O . GLU A 1 81 ? -10.956 3.275 20.128 1.00 97.81 81 GLU A O 1
ATOM 667 N N . GLU A 1 82 ? -11.447 1.940 21.865 1.00 98.44 82 GLU A N 1
ATOM 668 C CA . GLU A 1 82 ? -10.285 1.060 21.698 1.00 98.44 82 GLU A CA 1
ATOM 669 C C . GLU A 1 82 ? -10.334 0.304 20.365 1.00 98.44 82 GLU A C 1
ATOM 671 O O . GLU A 1 82 ? -9.332 0.235 19.651 1.00 98.44 82 GLU A O 1
ATOM 676 N N . ILE A 1 83 ? -11.507 -0.212 19.983 1.00 98.50 83 ILE A N 1
ATOM 677 C CA . ILE A 1 83 ? -11.702 -0.890 18.696 1.00 98.50 83 ILE A CA 1
ATOM 678 C C . ILE A 1 83 ? -11.440 0.048 17.518 1.00 98.50 83 ILE A C 1
ATOM 680 O O . ILE A 1 83 ? -10.793 -0.359 16.552 1.00 98.50 83 ILE A O 1
ATOM 684 N N . ALA A 1 84 ? -11.904 1.298 17.586 1.00 97.81 84 ALA A N 1
ATOM 685 C CA . ALA A 1 84 ? -11.648 2.286 16.543 1.00 97.81 84 ALA A CA 1
ATOM 686 C C . ALA A 1 84 ? -10.145 2.584 16.397 1.00 97.81 84 ALA A C 1
ATOM 688 O O . ALA A 1 84 ? -9.631 2.576 15.278 1.00 97.81 84 ALA A O 1
ATOM 689 N N . ALA A 1 85 ? -9.434 2.764 17.515 1.00 98.31 85 ALA A N 1
ATOM 690 C CA . ALA A 1 85 ? -7.991 3.001 17.515 1.00 98.31 85 ALA A CA 1
ATOM 691 C C . ALA A 1 85 ? -7.200 1.800 16.960 1.00 98.31 85 ALA A C 1
ATOM 693 O O . ALA A 1 85 ? -6.256 1.972 16.186 1.00 98.31 85 ALA A O 1
ATOM 694 N N . ILE A 1 86 ? -7.601 0.572 17.309 1.00 98.12 86 ILE A N 1
ATOM 695 C CA . ILE A 1 86 ? -7.000 -0.657 16.770 1.00 98.12 86 ILE A CA 1
ATOM 696 C C . ILE A 1 86 ? -7.256 -0.771 15.266 1.00 98.12 86 ILE A C 1
ATOM 698 O O . ILE A 1 86 ? -6.325 -1.056 14.516 1.00 98.12 86 ILE A O 1
ATOM 702 N N . ALA A 1 87 ? -8.487 -0.522 14.816 1.00 97.06 87 ALA A N 1
ATOM 703 C CA . ALA A 1 87 ? -8.854 -0.596 13.405 1.00 97.06 87 ALA A CA 1
ATOM 704 C C . ALA A 1 87 ? -8.030 0.371 12.543 1.00 97.06 87 ALA A C 1
ATOM 706 O O . ALA A 1 87 ? -7.548 -0.016 11.478 1.00 97.06 87 ALA A O 1
ATOM 707 N N . GLU A 1 88 ? -7.837 1.606 13.011 1.00 98.25 88 GLU A N 1
ATOM 708 C CA . GLU A 1 88 ? -6.985 2.588 12.340 1.00 98.25 88 GLU A CA 1
ATOM 709 C C . GLU A 1 88 ? -5.523 2.131 12.294 1.00 98.25 88 GLU A C 1
ATOM 711 O O . GLU A 1 88 ? -4.909 2.117 11.222 1.00 98.25 88 GLU A O 1
ATOM 716 N N . LYS A 1 89 ? -4.968 1.729 13.444 1.00 97.88 89 LYS A N 1
ATOM 717 C CA . LYS A 1 89 ? -3.574 1.286 13.549 1.00 97.88 89 LYS A CA 1
ATOM 718 C C . LYS A 1 89 ? -3.293 0.097 12.631 1.00 97.88 89 LYS A C 1
ATOM 720 O O . LYS A 1 89 ? -2.376 0.164 11.813 1.00 97.88 89 LYS A O 1
ATOM 725 N N . GLU A 1 90 ? -4.085 -0.969 12.739 1.00 96.00 90 GLU A N 1
ATOM 726 C CA . GLU A 1 90 ? -3.899 -2.184 11.941 1.00 96.00 90 GLU A CA 1
ATOM 727 C C . GLU A 1 90 ? -4.073 -1.907 10.444 1.00 96.00 90 GLU A C 1
ATOM 729 O O . GLU A 1 90 ? -3.301 -2.421 9.632 1.00 96.00 90 GLU A O 1
ATOM 734 N N . PHE A 1 91 ? -5.048 -1.071 10.063 1.00 95.62 91 PHE A N 1
ATOM 735 C CA . PHE A 1 91 ? -5.227 -0.676 8.668 1.00 95.62 91 PHE A CA 1
ATOM 736 C C . PHE A 1 91 ? -3.996 0.056 8.140 1.00 95.62 91 PHE A C 1
ATOM 738 O O . PHE A 1 91 ? -3.484 -0.311 7.087 1.00 95.62 91 PHE A O 1
ATOM 745 N N . ASN A 1 92 ? -3.498 1.063 8.863 1.00 96.50 92 ASN A N 1
ATOM 746 C CA . ASN A 1 92 ? -2.342 1.852 8.441 1.00 96.50 92 ASN A CA 1
ATOM 747 C C . ASN A 1 92 ? -1.070 0.993 8.334 1.00 96.50 92 ASN A C 1
ATOM 749 O O . ASN A 1 92 ? -0.299 1.146 7.386 1.00 96.50 92 ASN A O 1
ATOM 753 N N . GLU A 1 93 ? -0.858 0.061 9.267 1.00 95.38 93 GLU A N 1
ATOM 754 C CA . GLU A 1 93 ? 0.272 -0.875 9.236 1.00 95.38 93 GLU A CA 1
ATOM 755 C C . GLU A 1 93 ? 0.188 -1.837 8.043 1.00 95.38 93 GLU A C 1
ATOM 757 O O . GLU A 1 93 ? 1.147 -1.952 7.270 1.00 95.38 93 GLU A O 1
ATOM 762 N N . ALA A 1 94 ? -0.966 -2.484 7.849 1.00 92.31 94 ALA A N 1
ATOM 763 C CA . ALA A 1 94 ? -1.195 -3.394 6.728 1.00 92.31 94 ALA A CA 1
ATOM 764 C C . ALA A 1 94 ? -1.097 -2.662 5.385 1.00 92.31 94 ALA A C 1
ATOM 766 O O . ALA A 1 94 ? -0.489 -3.159 4.436 1.00 92.31 94 ALA A O 1
ATOM 767 N N . SER A 1 95 ? -1.643 -1.451 5.331 1.00 93.12 95 SER A N 1
ATOM 768 C CA . SER A 1 95 ? -1.605 -0.587 4.166 1.00 93.12 95 SER A CA 1
ATOM 769 C C . SER A 1 95 ? -0.181 -0.225 3.768 1.00 93.12 95 SER A C 1
ATOM 771 O O . SER A 1 95 ? 0.231 -0.438 2.624 1.00 93.12 95 SER A O 1
ATOM 773 N N . LYS A 1 96 ? 0.600 0.276 4.732 1.00 93.31 96 LYS A N 1
ATOM 774 C CA . LYS A 1 96 ? 2.001 0.624 4.519 1.00 93.31 96 LYS A CA 1
ATOM 775 C C . LYS A 1 96 ? 2.759 -0.576 3.969 1.00 93.31 96 LYS A C 1
ATOM 777 O O . LYS A 1 96 ? 3.433 -0.438 2.954 1.00 93.31 96 LYS A O 1
ATOM 782 N N . ALA A 1 97 ? 2.607 -1.745 4.595 1.00 91.94 97 ALA A N 1
ATOM 783 C CA . ALA A 1 97 ? 3.247 -2.972 4.135 1.00 91.94 97 ALA A CA 1
ATOM 784 C C . ALA A 1 97 ? 2.822 -3.349 2.708 1.00 91.94 97 ALA A C 1
ATOM 786 O O . ALA A 1 97 ? 3.664 -3.739 1.903 1.00 91.94 97 ALA A O 1
ATOM 787 N N . PHE A 1 98 ? 1.541 -3.204 2.372 1.00 92.88 98 PHE A N 1
ATOM 788 C CA . PHE A 1 98 ? 1.022 -3.497 1.041 1.00 92.88 98 PHE A CA 1
ATOM 789 C C . PHE A 1 98 ? 1.665 -2.614 -0.036 1.00 92.88 98 PHE A C 1
ATOM 791 O O . PHE A 1 98 ? 2.235 -3.130 -1.001 1.00 92.88 98 PHE A O 1
ATOM 798 N N . PHE A 1 99 ? 1.624 -1.292 0.140 1.00 92.94 99 PHE A N 1
ATOM 799 C CA . PHE A 1 99 ? 2.184 -0.345 -0.825 1.00 92.94 99 PHE A CA 1
ATOM 800 C C . PHE A 1 99 ? 3.706 -0.486 -0.945 1.00 92.94 99 PHE A C 1
ATOM 802 O O . PHE A 1 99 ? 4.223 -0.577 -2.061 1.00 92.94 99 PHE A O 1
ATOM 809 N N . THR A 1 100 ? 4.432 -0.573 0.177 1.00 94.75 100 THR A N 1
ATOM 810 C CA . THR A 1 100 ? 5.899 -0.665 0.137 1.00 94.75 100 THR A CA 1
ATOM 811 C C . THR A 1 100 ? 6.367 -1.977 -0.473 1.00 94.75 100 THR A C 1
ATOM 813 O O . THR A 1 100 ? 7.216 -1.954 -1.357 1.00 94.75 100 THR A O 1
ATOM 816 N N . LYS A 1 101 ? 5.779 -3.119 -0.095 1.00 95.50 101 LYS A N 1
ATOM 817 C CA . LYS A 1 101 ? 6.172 -4.424 -0.652 1.00 95.50 101 LYS A CA 1
ATOM 818 C C . LYS A 1 101 ? 5.847 -4.543 -2.138 1.00 95.50 101 LYS A C 1
ATOM 820 O O . LYS A 1 101 ? 6.607 -5.164 -2.879 1.00 95.50 101 LYS A O 1
ATOM 825 N N . THR A 1 102 ? 4.750 -3.934 -2.587 1.00 94.88 102 THR A N 1
ATOM 826 C CA . THR A 1 102 ? 4.411 -3.855 -4.016 1.00 94.88 102 THR A CA 1
ATOM 827 C C . THR A 1 102 ? 5.478 -3.076 -4.782 1.00 94.88 102 THR A C 1
ATOM 829 O O . THR A 1 102 ? 5.984 -3.562 -5.794 1.00 94.88 102 THR A O 1
ATOM 832 N N . LEU A 1 103 ? 5.860 -1.897 -4.280 1.00 96.06 103 LEU A N 1
ATOM 833 C CA . LEU A 1 103 ? 6.888 -1.062 -4.899 1.00 96.06 103 LEU A CA 1
ATOM 834 C C . LEU A 1 103 ? 8.265 -1.745 -4.884 1.00 96.06 103 LEU A C 1
ATOM 836 O O . LEU A 1 103 ? 8.947 -1.764 -5.904 1.00 96.06 103 LEU A O 1
ATOM 840 N N . GLU A 1 104 ? 8.646 -2.371 -3.768 1.00 97.94 104 GLU A N 1
ATOM 841 C CA . GLU A 1 104 ? 9.877 -3.163 -3.653 1.00 97.94 104 GLU A CA 1
ATOM 842 C C . GLU A 1 104 ? 9.919 -4.284 -4.699 1.00 97.94 104 GLU A C 1
ATOM 844 O O . GLU A 1 104 ? 10.916 -4.427 -5.406 1.00 97.94 104 GLU A O 1
ATOM 849 N N . LYS A 1 105 ? 8.824 -5.041 -4.860 1.00 97.50 105 LYS A N 1
ATOM 850 C CA . LYS A 1 105 ? 8.736 -6.096 -5.880 1.00 97.50 105 LYS A CA 1
ATOM 851 C C . LYS A 1 105 ? 8.856 -5.531 -7.296 1.00 97.50 105 LYS A C 1
ATOM 853 O O . LYS A 1 105 ? 9.461 -6.165 -8.160 1.00 97.50 105 LYS A O 1
ATOM 858 N N . ALA A 1 106 ? 8.297 -4.351 -7.544 1.00 97.06 106 ALA A N 1
ATOM 859 C CA . ALA A 1 106 ? 8.390 -3.694 -8.838 1.00 97.06 106 ALA A CA 1
ATOM 860 C C . ALA A 1 106 ? 9.825 -3.257 -9.169 1.00 97.06 106 ALA A C 1
ATOM 862 O O . ALA A 1 106 ? 10.315 -3.533 -10.268 1.00 97.06 106 ALA A O 1
ATOM 863 N N . ILE A 1 107 ? 10.522 -2.669 -8.193 1.00 98.12 107 ILE A N 1
ATOM 864 C CA . ILE A 1 107 ? 11.934 -2.281 -8.294 1.00 98.12 107 ILE A CA 1
ATOM 865 C C . ILE A 1 107 ? 12.823 -3.514 -8.487 1.00 98.12 107 ILE A C 1
ATOM 867 O O . ILE A 1 107 ? 13.669 -3.516 -9.373 1.00 98.12 107 ILE A O 1
ATOM 871 N N . GLU A 1 108 ? 12.603 -4.587 -7.723 1.00 98.25 108 GLU A N 1
ATOM 872 C CA . GLU A 1 108 ? 13.341 -5.850 -7.863 1.00 98.25 108 GLU A CA 1
ATOM 873 C C . GLU A 1 108 ? 13.252 -6.402 -9.293 1.00 98.25 108 GLU A C 1
ATOM 875 O O . GLU A 1 108 ? 14.249 -6.833 -9.869 1.00 98.25 108 GLU A O 1
ATOM 880 N N . LEU A 1 109 ? 12.054 -6.377 -9.885 1.00 97.88 109 LEU A N 1
ATOM 881 C CA . LEU A 1 109 ? 11.831 -6.911 -11.225 1.00 97.88 109 LEU A CA 1
ATOM 882 C C . LEU A 1 109 ? 12.335 -5.976 -12.326 1.00 97.88 109 LEU A C 1
ATOM 884 O O . LEU A 1 109 ? 12.792 -6.463 -13.360 1.00 97.88 109 LEU A O 1
ATOM 888 N N . ARG A 1 110 ? 12.219 -4.657 -12.157 1.00 98.00 110 ARG A N 1
ATOM 889 C CA . ARG A 1 110 ? 12.643 -3.651 -13.145 1.00 98.00 110 ARG A CA 1
ATOM 890 C C . ARG A 1 110 ? 13.491 -2.581 -12.449 1.00 98.00 110 ARG A C 1
ATOM 892 O O . ARG A 1 110 ? 13.003 -1.473 -12.226 1.00 98.00 110 ARG A O 1
ATOM 899 N N . PRO A 1 111 ? 14.763 -2.881 -12.132 1.00 98.19 111 PRO A N 1
ATOM 900 C CA . PRO A 1 111 ? 15.595 -2.017 -11.289 1.00 98.19 111 PRO A CA 1
ATOM 901 C C . PRO A 1 111 ? 16.032 -0.717 -11.969 1.00 98.19 111 PRO A C 1
ATOM 903 O O . PRO A 1 111 ? 16.429 0.225 -11.293 1.00 98.19 111 PRO A O 1
ATOM 906 N N . LYS A 1 112 ? 15.972 -0.655 -13.304 1.00 97.88 112 LYS 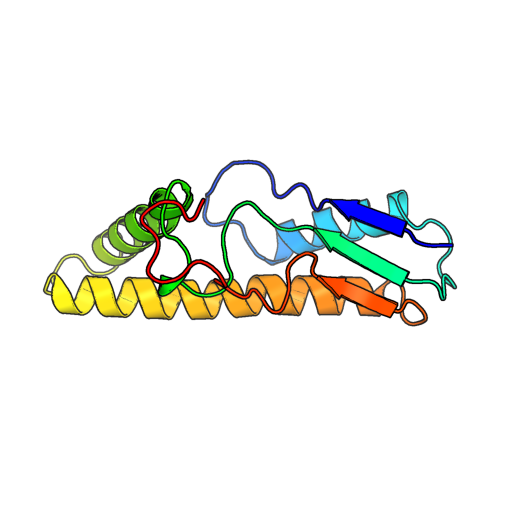A N 1
ATOM 907 C CA . LYS A 1 112 ? 16.317 0.545 -14.082 1.00 97.88 112 LYS A CA 1
ATOM 908 C C . LYS A 1 112 ? 15.122 1.476 -14.297 1.00 97.88 112 LYS A C 1
ATOM 910 O O . LYS A 1 112 ? 15.313 2.596 -14.759 1.00 97.88 112 LYS A O 1
ATOM 915 N N . ALA A 1 113 ? 13.910 1.011 -14.002 1.00 97.62 113 ALA A N 1
ATOM 916 C CA . ALA A 1 113 ? 12.687 1.755 -14.240 1.00 97.62 113 ALA A CA 1
ATOM 917 C C . ALA A 1 113 ? 12.476 2.831 -13.171 1.00 97.62 113 ALA A C 1
ATOM 919 O O . ALA A 1 113 ? 12.773 2.634 -11.992 1.00 97.62 113 ALA A O 1
ATOM 920 N N . HIS A 1 114 ? 11.892 3.952 -13.578 1.00 97.06 114 HIS A N 1
ATOM 921 C CA . HIS A 1 114 ? 11.483 5.018 -12.673 1.00 97.06 114 HIS A CA 1
ATOM 922 C C . HIS A 1 114 ? 10.044 4.765 -12.221 1.00 97.06 114 HIS A C 1
ATOM 924 O O . HIS A 1 114 ? 9.095 5.082 -12.943 1.00 97.06 114 HIS A O 1
ATOM 930 N N . TRP A 1 115 ? 9.896 4.146 -11.050 1.00 96.94 115 TRP A N 1
ATOM 931 C CA . TRP A 1 115 ? 8.601 3.777 -10.484 1.00 96.94 115 TRP A CA 1
ATOM 932 C C . TRP A 1 115 ? 7.934 4.935 -9.740 1.00 96.94 115 TRP A C 1
ATOM 934 O O . TRP A 1 115 ? 8.577 5.635 -8.961 1.00 96.94 115 TRP A O 1
ATOM 944 N N . GLY A 1 116 ? 6.626 5.087 -9.936 1.00 93.06 116 GLY A N 1
ATOM 945 C CA . GLY A 1 116 ? 5.778 5.998 -9.170 1.00 93.06 116 GLY A CA 1
ATOM 946 C C . GLY A 1 116 ? 4.396 5.403 -8.918 1.00 93.06 116 GLY A C 1
ATOM 947 O O . GLY A 1 116 ? 3.973 4.487 -9.625 1.00 93.06 116 GLY A O 1
ATOM 948 N N . LEU A 1 117 ? 3.699 5.927 -7.912 1.00 91.12 117 LEU A N 1
ATOM 949 C CA . LEU A 1 117 ? 2.291 5.630 -7.660 1.00 91.12 117 LEU A CA 1
ATOM 950 C C . LEU A 1 117 ? 1.441 6.740 -8.284 1.00 91.12 117 LEU A C 1
ATOM 952 O O . LEU A 1 117 ? 1.744 7.920 -8.102 1.00 91.12 117 LEU A O 1
ATOM 956 N N . TYR A 1 118 ? 0.407 6.368 -9.033 1.00 90.25 118 TYR A N 1
ATOM 957 C CA . TYR A 1 118 ? -0.577 7.329 -9.520 1.00 90.25 118 TYR A CA 1
ATOM 958 C C . TYR A 1 118 ? -1.269 8.015 -8.335 1.00 90.25 118 TYR A C 1
ATOM 960 O O . TYR A 1 118 ? -1.554 7.358 -7.340 1.00 90.25 118 TYR A O 1
ATOM 968 N N . ASP A 1 119 ? -1.509 9.323 -8.449 1.00 85.94 119 ASP A N 1
ATOM 969 C CA . ASP A 1 119 ? -2.211 10.137 -7.445 1.00 85.94 119 ASP A CA 1
ATOM 970 C C . ASP A 1 119 ? -1.471 10.335 -6.096 1.00 85.94 119 ASP A C 1
ATOM 972 O O . ASP A 1 119 ? -2.063 10.757 -5.103 1.00 85.94 119 ASP A O 1
ATOM 976 N N . PHE A 1 120 ? -0.148 10.081 -6.043 1.00 86.06 120 PHE A N 1
ATOM 977 C CA . PHE A 1 120 ? 0.686 10.332 -4.852 1.00 86.06 120 PHE A CA 1
ATOM 978 C C . PHE A 1 120 ? 1.787 11.389 -5.072 1.00 86.06 120 PHE A C 1
ATOM 980 O O . PHE A 1 120 ? 2.551 11.276 -6.033 1.00 86.06 120 PHE A O 1
ATOM 987 N N . PRO A 1 121 ? 1.957 12.358 -4.141 1.00 85.81 121 PRO A N 1
ATOM 988 C CA . PRO A 1 121 ? 1.132 12.587 -2.950 1.00 85.81 121 PRO A CA 1
ATOM 989 C C . PRO A 1 121 ? -0.252 13.146 -3.310 1.00 85.81 121 PRO A C 1
ATOM 991 O O . PRO A 1 121 ? -0.365 14.055 -4.129 1.00 85.81 121 PRO A O 1
ATOM 994 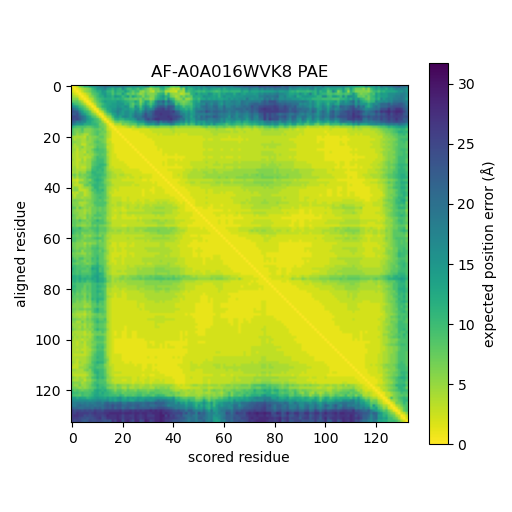N N . PHE A 1 122 ? -1.291 12.631 -2.651 1.00 81.94 122 PHE A N 1
ATOM 995 C CA . PHE A 1 122 ? -2.649 13.141 -2.817 1.00 81.94 122 PHE A CA 1
ATOM 996 C C . PHE A 1 122 ? -2.791 14.508 -2.142 1.00 81.94 122 PHE A C 1
ATOM 998 O O . PHE A 1 122 ? -2.343 14.701 -1.007 1.00 81.94 122 PHE A O 1
ATOM 1005 N N . CYS A 1 123 ? -3.466 15.438 -2.814 1.00 80.50 123 CYS A N 1
ATOM 1006 C CA . CYS A 1 123 ? -3.810 16.748 -2.276 1.00 80.50 123 CYS A CA 1
ATOM 1007 C C . CYS A 1 123 ? -5.324 16.952 -2.370 1.00 80.50 123 CYS A C 1
ATOM 1009 O O . CYS A 1 123 ? -5.869 17.015 -3.471 1.00 80.50 123 CYS A O 1
ATOM 1011 N N . ASN A 1 124 ? -6.005 17.110 -1.228 1.00 72.06 124 ASN A N 1
ATOM 1012 C CA . ASN A 1 124 ? -7.409 17.520 -1.226 1.00 72.06 124 ASN A CA 1
ATOM 1013 C C . ASN A 1 124 ? -7.518 19.040 -1.426 1.00 72.06 124 ASN A C 1
ATOM 1015 O O . ASN A 1 124 ? -7.826 19.779 -0.491 1.00 72.06 124 ASN A O 1
ATOM 1019 N N . ALA A 1 125 ? -7.247 19.514 -2.642 1.00 67.94 125 ALA A N 1
ATOM 1020 C CA . ALA A 1 125 ? -7.301 20.940 -2.967 1.00 67.94 125 ALA A CA 1
ATOM 1021 C C . ALA A 1 125 ? -8.708 21.554 -2.786 1.00 67.94 125 ALA A C 1
ATOM 1023 O O . ALA A 1 125 ? -8.834 22.770 -2.672 1.00 67.94 125 ALA A O 1
ATOM 1024 N N . GLY A 1 126 ? -9.756 20.720 -2.733 1.00 65.44 126 GLY A N 1
ATOM 1025 C CA . GLY A 1 126 ? -11.139 21.116 -2.467 1.00 65.44 126 GLY A CA 1
ATOM 1026 C C . GLY A 1 126 ? -11.557 21.061 -0.994 1.00 65.44 126 GLY A C 1
ATOM 1027 O O . GLY A 1 126 ? -12.738 21.251 -0.714 1.00 65.44 126 GLY A O 1
ATOM 1028 N N . ALA A 1 127 ? -10.645 20.799 -0.048 1.00 63.06 127 ALA A N 1
ATOM 1029 C CA . ALA A 1 127 ? -10.970 20.745 1.378 1.00 63.06 127 ALA A CA 1
ATOM 1030 C C . ALA A 1 127 ? -11.646 22.054 1.840 1.00 63.06 127 ALA A C 1
ATOM 1032 O O . ALA A 1 127 ? -11.005 23.099 1.920 1.00 63.06 127 ALA A O 1
ATOM 1033 N N . GLY A 1 128 ? -12.952 21.991 2.125 1.00 59.59 128 GLY A N 1
ATOM 1034 C CA . GLY A 1 128 ? -13.782 23.146 2.497 1.00 59.59 128 GLY A CA 1
ATOM 1035 C C . GLY A 1 128 ? -14.918 23.467 1.518 1.00 59.59 128 GLY A C 1
ATOM 1036 O O . GLY A 1 128 ? -15.855 24.164 1.896 1.00 59.59 128 GLY A O 1
ATOM 1037 N N . ASN A 1 129 ? -14.896 22.910 0.306 1.00 60.50 129 ASN A N 1
ATOM 1038 C CA . ASN A 1 129 ? -16.029 22.942 -0.615 1.00 60.50 129 ASN A CA 1
ATOM 1039 C C . ASN A 1 129 ? -16.795 21.618 -0.508 1.00 60.50 129 ASN A C 1
ATOM 1041 O O . ASN A 1 129 ? -16.197 20.548 -0.558 1.00 60.50 129 ASN A O 1
ATOM 1045 N N . TYR A 1 130 ? -18.124 21.676 -0.383 1.00 57.06 130 TYR A N 1
ATOM 1046 C CA . TYR A 1 130 ? -19.014 20.507 -0.239 1.00 57.06 130 TYR A CA 1
ATOM 1047 C C . TYR A 1 130 ? -19.084 19.587 -1.482 1.00 57.06 130 TYR A C 1
ATOM 1049 O O . TYR A 1 130 ? -20.006 18.787 -1.604 1.00 57.06 130 TYR A O 1
ATOM 1057 N N . GLY A 1 131 ? -18.128 19.697 -2.405 1.00 55.97 131 GLY A N 1
ATOM 1058 C CA . GLY A 1 131 ? -17.946 18.803 -3.543 1.00 55.97 131 GLY A CA 1
ATOM 1059 C C . GLY A 1 131 ? -16.479 18.398 -3.616 1.00 55.97 131 GLY A C 1
ATOM 1060 O O . GLY A 1 131 ? -15.665 19.127 -4.178 1.00 55.97 131 GLY A O 1
ATOM 1061 N N . GLY A 1 132 ? -16.145 17.273 -2.993 1.00 50.00 132 GLY A N 1
ATOM 1062 C CA . GLY A 1 132 ? -14.811 16.684 -3.004 1.00 50.00 132 GLY A CA 1
ATOM 1063 C C . GLY A 1 132 ? -14.940 15.167 -2.982 1.00 50.00 132 GLY A C 1
ATOM 1064 O O . GLY A 1 132 ? -15.175 14.605 -1.912 1.00 50.00 132 GLY A O 1
ATOM 1065 N N . ASP A 1 133 ? -14.772 14.602 -4.182 1.00 54.22 133 ASP A N 1
ATOM 1066 C CA . ASP A 1 133 ? -15.178 13.293 -4.734 1.00 54.22 133 ASP A CA 1
ATOM 1067 C C . ASP A 1 133 ? -16.692 13.088 -4.910 1.00 54.22 133 ASP A C 1
ATOM 1069 O O . ASP A 1 133 ? -17.408 12.854 -3.909 1.00 54.22 133 ASP A O 1
#

Foldseek 3Di:
DEFEQEQCPPPDPDPDDLVVSLVSLLVSLCVRPVDQADQEAYEYEDDQEDLALVVLDDPSVVLLVVLLVVLCVVPVPDDSVVSSVNSRVVSNVVSVCNVVVSVVSNCVRRVNYHYDYPCPPPDQPVVPPPDGD

Organism: NCBI:txid53326

InterPro domains:
  IPR013785 Aldolase-type TIM barrel [G3DSA:3.20.20.70] (10-133)
  IPR017853 Glycoside hydrolase superfamily [SSF51445] (15-125)
  IPR018155 Hyaluronidase [PF01630] (15-124)
  IPR018155 Hyaluronidase [PR00846] (40-57)
  IPR018155 Hyaluronidase [PR00846] (98-123)
  IPR018155 Hyaluronidase [PTHR11769] (15-126)

Mean predicted aligned error: 6.14 Å

pLDDT: mean 87.31, std 15.28, range [36.34, 98.5]

Radius of gyration: 17.05 Å; Cα contacts (8 Å, |Δi|>4): 137; chains: 1; bounding box: 35×37×48 Å